Protein AF-A0A453AIG8-F1 (afdb_monomer_lite)

Structure (mmCIF, N/CA/C/O backbone):
data_AF-A0A453AIG8-F1
#
_entry.id   AF-A0A453AIG8-F1
#
loop_
_atom_site.group_PDB
_atom_site.id
_atom_site.type_symbol
_atom_site.label_atom_id
_atom_site.label_alt_id
_atom_site.label_comp_id
_atom_site.label_asym_id
_atom_site.label_entity_id
_atom_site.label_seq_id
_atom_site.pdbx_PDB_ins_code
_atom_site.Cartn_x
_atom_site.Cartn_y
_atom_site.Cartn_z
_atom_site.occupancy
_atom_site.B_iso_or_equiv
_atom_site.auth_seq_id
_atom_site.auth_comp_id
_atom_site.auth_asym_id
_atom_site.auth_atom_id
_atom_site.pdbx_PDB_model_num
ATOM 1 N N . SER A 1 1 ? 8.705 -1.258 -16.716 1.00 69.44 1 SER A N 1
ATOM 2 C CA . SER A 1 1 ? 8.594 -0.719 -15.348 1.00 69.44 1 SER A CA 1
ATOM 3 C C . SER A 1 1 ? 7.526 -1.509 -14.621 1.00 69.44 1 SER A C 1
ATOM 5 O O . SER A 1 1 ? 6.592 -1.964 -15.266 1.00 69.44 1 SER A O 1
ATOM 7 N N . SER A 1 2 ? 7.676 -1.732 -13.316 1.00 77.56 2 SER A N 1
ATOM 8 C CA . SER A 1 2 ? 6.578 -2.217 -12.472 1.00 77.56 2 SER A CA 1
ATOM 9 C C . SER A 1 2 ? 5.832 -1.021 -11.884 1.00 77.56 2 SER A C 1
ATOM 11 O O . SER A 1 2 ? 6.474 -0.068 -11.434 1.00 77.56 2 SER A O 1
ATOM 13 N N . GLU A 1 3 ? 4.507 -1.081 -11.859 1.00 83.50 3 GLU A N 1
ATOM 14 C CA . GLU A 1 3 ? 3.636 0.014 -11.425 1.00 83.50 3 GLU A CA 1
ATOM 15 C C . GLU A 1 3 ? 2.648 -0.507 -10.384 1.00 83.50 3 GLU A C 1
ATOM 17 O O . GLU A 1 3 ? 2.070 -1.581 -10.552 1.00 83.50 3 GLU A O 1
ATOM 22 N N . ILE A 1 4 ? 2.481 0.235 -9.291 1.00 85.31 4 ILE A N 1
ATOM 23 C CA . ILE A 1 4 ? 1.591 -0.128 -8.187 1.00 85.31 4 ILE A CA 1
ATOM 24 C C . ILE A 1 4 ? 0.700 1.067 -7.854 1.00 85.31 4 ILE A C 1
ATOM 26 O O . ILE A 1 4 ? 1.180 2.186 -7.659 1.00 85.31 4 ILE A O 1
ATOM 30 N N . VAL A 1 5 ? -0.596 0.801 -7.719 1.00 87.12 5 VAL A N 1
ATOM 31 C CA . VAL A 1 5 ? -1.555 1.714 -7.095 1.00 87.12 5 VAL A CA 1
ATOM 32 C C . VAL A 1 5 ? -1.872 1.207 -5.696 1.00 87.12 5 VAL A C 1
ATOM 34 O O . VAL A 1 5 ? -2.321 0.078 -5.521 1.00 87.12 5 VAL A O 1
ATOM 37 N N . SER A 1 6 ? -1.608 2.050 -4.704 1.00 88.88 6 SER A N 1
ATOM 38 C CA . SER A 1 6 ? -1.969 1.868 -3.302 1.00 88.88 6 SER A CA 1
ATOM 39 C C . SER A 1 6 ? -3.100 2.829 -2.977 1.00 88.88 6 SER A C 1
ATOM 41 O O . SER A 1 6 ? -2.945 4.039 -3.150 1.00 88.88 6 SER A O 1
ATOM 43 N N . GLN A 1 7 ? -4.243 2.308 -2.541 1.00 90.94 7 GLN A N 1
ATOM 44 C CA . GLN A 1 7 ? -5.372 3.146 -2.169 1.00 90.94 7 GLN A CA 1
ATOM 45 C C . GLN A 1 7 ? -6.047 2.622 -0.905 1.00 90.94 7 GLN A C 1
ATOM 47 O O . GLN A 1 7 ? -6.362 1.435 -0.813 1.00 90.94 7 GLN A O 1
ATOM 52 N N . CYS A 1 8 ? -6.285 3.524 0.048 1.00 93.94 8 CYS A N 1
ATOM 53 C CA . CYS A 1 8 ? -6.961 3.247 1.318 1.00 93.94 8 CYS A CA 1
ATOM 54 C C . CYS A 1 8 ? -6.365 2.086 2.139 1.00 93.94 8 CYS A C 1
ATOM 56 O O . CYS A 1 8 ? -7.065 1.430 2.911 1.00 93.94 8 CYS A O 1
ATOM 58 N N . ASN A 1 9 ? -5.058 1.856 2.024 1.00 93.94 9 ASN A N 1
ATOM 59 C CA . ASN A 1 9 ? -4.332 0.872 2.814 1.00 93.94 9 ASN A CA 1
ATOM 60 C C . ASN A 1 9 ? -4.051 1.373 4.240 1.00 93.94 9 ASN A C 1
ATOM 62 O O . ASN A 1 9 ? -3.966 2.572 4.505 1.00 93.94 9 ASN A O 1
ATOM 66 N N . ILE A 1 10 ? -3.862 0.434 5.174 1.00 93.88 10 ILE A N 1
ATOM 67 C CA . ILE A 1 10 ? -3.505 0.716 6.572 1.00 93.88 10 ILE A CA 1
ATOM 68 C C . ILE A 1 10 ? -2.096 0.190 6.832 1.00 93.88 10 ILE A C 1
ATOM 70 O O . ILE A 1 10 ? -1.862 -1.019 6.841 1.00 93.88 10 ILE A O 1
ATOM 74 N N . TYR A 1 11 ? -1.160 1.100 7.080 1.00 91.62 11 TYR A N 1
ATOM 75 C CA . TYR A 1 11 ? 0.229 0.782 7.372 1.00 91.62 11 TYR A CA 1
ATOM 76 C C . TYR A 1 11 ? 0.528 0.966 8.847 1.00 91.62 11 TYR A C 1
ATOM 78 O O . TYR A 1 11 ? 0.485 2.072 9.381 1.00 91.62 11 TYR A O 1
ATOM 86 N N . GLU A 1 12 ? 0.885 -0.130 9.500 1.00 89.25 12 GLU A N 1
ATOM 87 C CA . GLU A 1 12 ? 1.274 -0.150 10.901 1.00 89.25 12 GLU A CA 1
ATOM 88 C C . GLU A 1 12 ? 2.725 -0.616 11.012 1.00 89.25 12 GLU A C 1
ATOM 90 O O . GLU A 1 12 ? 3.080 -1.723 10.607 1.00 89.25 12 GLU A O 1
ATOM 95 N N . GLY A 1 13 ? 3.586 0.251 11.537 1.00 81.38 13 GLY A N 1
ATOM 96 C CA . GLY A 1 13 ? 5.012 -0.017 11.688 1.00 81.38 13 GLY A CA 1
ATOM 97 C C . GLY A 1 13 ? 5.507 0.343 13.080 1.00 81.38 13 GLY A C 1
ATOM 98 O O . GLY A 1 13 ? 4.831 1.023 13.838 1.00 81.38 13 GLY A O 1
ATOM 99 N N . GLY A 1 14 ? 6.714 -0.116 13.414 1.00 67.81 14 GLY A N 1
ATOM 100 C CA . GLY A 1 14 ? 7.453 0.415 14.560 1.00 67.81 14 GLY A CA 1
ATOM 101 C C . GLY A 1 14 ? 8.090 1.769 14.230 1.00 67.81 14 GLY A C 1
ATOM 102 O O . GLY A 1 14 ? 8.243 2.116 13.057 1.00 67.81 14 GLY A O 1
ATOM 103 N N . HIS A 1 15 ? 8.503 2.503 15.265 1.00 71.31 15 HIS A N 1
ATOM 104 C CA . HIS A 1 15 ? 9.053 3.858 15.165 1.00 71.31 15 HIS A CA 1
ATOM 105 C C . HIS A 1 15 ? 10.029 4.050 13.984 1.00 71.31 15 HIS A C 1
ATOM 107 O O . HIS A 1 15 ? 11.082 3.412 13.932 1.00 71.31 15 HIS A O 1
ATOM 113 N N . LYS A 1 16 ? 9.699 4.996 13.088 1.00 66.06 16 LYS A N 1
ATOM 114 C CA . LYS A 1 16 ? 10.522 5.473 11.955 1.00 66.06 16 LYS A CA 1
ATOM 115 C C . LYS A 1 16 ? 10.758 4.460 10.827 1.00 66.06 16 LYS A C 1
ATOM 117 O O . LYS A 1 16 ? 11.770 4.544 10.132 1.00 66.06 16 LYS A O 1
ATOM 122 N N . LYS A 1 17 ? 9.836 3.522 10.601 1.00 79.50 17 LYS A N 1
ATOM 123 C CA . LYS A 1 17 ? 9.872 2.678 9.398 1.00 79.50 17 LYS A CA 1
ATOM 124 C C . LYS A 1 17 ? 9.150 3.361 8.239 1.00 79.50 17 LYS A C 1
ATOM 126 O O . LYS A 1 17 ? 7.966 3.678 8.342 1.00 79.50 17 LYS A O 1
ATOM 131 N N . THR A 1 18 ? 9.863 3.573 7.137 1.00 82.69 18 THR A N 1
ATOM 132 C CA . THR A 1 18 ? 9.247 3.966 5.867 1.00 82.69 18 THR A CA 1
ATOM 133 C C . THR A 1 18 ? 8.466 2.792 5.296 1.00 82.69 18 THR A C 1
ATOM 135 O O . THR A 1 18 ? 8.944 1.657 5.313 1.00 82.69 18 THR A O 1
ATOM 138 N N . VAL A 1 19 ? 7.263 3.068 4.803 1.00 82.50 19 VAL A N 1
ATOM 139 C CA . VAL A 1 19 ? 6.346 2.031 4.309 1.00 82.50 19 VAL A CA 1
ATOM 140 C C . VAL A 1 19 ? 6.787 1.450 2.968 1.00 82.50 19 VAL A C 1
ATOM 142 O O . VAL A 1 19 ? 6.624 0.257 2.724 1.00 82.50 19 VAL A O 1
ATOM 145 N N . PHE A 1 20 ? 7.423 2.269 2.134 1.00 81.31 20 PHE A N 1
ATOM 146 C CA . PHE A 1 20 ? 7.979 1.847 0.855 1.00 81.31 20 PHE A CA 1
ATOM 147 C C . PHE A 1 20 ? 9.438 2.270 0.753 1.00 81.31 20 PHE A C 1
ATOM 149 O O . PHE A 1 20 ? 9.865 3.252 1.364 1.00 81.31 20 PHE A O 1
ATOM 156 N N . LYS A 1 21 ? 10.210 1.510 -0.021 1.00 81.38 21 LYS A N 1
ATOM 157 C CA . LYS A 1 21 ? 11.575 1.862 -0.396 1.00 81.38 21 LYS A CA 1
ATOM 158 C C . LYS A 1 21 ? 11.773 1.516 -1.863 1.00 81.38 21 LYS A C 1
ATOM 160 O O . LYS A 1 21 ? 11.686 0.350 -2.238 1.00 81.38 21 LYS A O 1
ATOM 165 N N . TYR A 1 22 ? 12.053 2.530 -2.668 1.00 80.56 22 TYR A N 1
ATOM 166 C CA . TYR A 1 22 ? 12.370 2.357 -4.079 1.00 80.56 22 TYR A CA 1
ATOM 167 C C . TYR A 1 22 ? 13.771 1.755 -4.207 1.00 80.56 22 TYR A C 1
ATOM 169 O O . TYR A 1 22 ? 14.737 2.299 -3.666 1.00 80.56 22 TYR A O 1
ATOM 177 N N . MET A 1 23 ? 13.866 0.613 -4.889 1.00 83.19 23 MET A N 1
ATOM 178 C CA . MET A 1 23 ? 15.128 -0.069 -5.168 1.00 83.19 23 MET A CA 1
ATOM 179 C C . MET A 1 23 ? 15.472 0.138 -6.645 1.00 83.19 23 MET A C 1
ATOM 181 O O . MET A 1 23 ? 14.865 -0.509 -7.496 1.00 83.19 23 MET A O 1
ATOM 185 N N . PRO A 1 24 ? 16.383 1.068 -6.967 1.00 83.31 24 PRO A N 1
ATOM 186 C CA . PRO A 1 24 ? 16.829 1.262 -8.337 1.00 83.31 24 PRO A CA 1
ATOM 187 C C . PRO A 1 24 ? 17.658 0.060 -8.806 1.00 83.31 24 PRO A C 1
ATOM 189 O O . PRO A 1 24 ? 18.594 -0.359 -8.125 1.00 83.31 24 PRO A O 1
ATOM 192 N N . GLU A 1 25 ? 17.330 -0.468 -9.979 1.00 84.12 25 GLU A N 1
ATOM 193 C CA . GLU A 1 25 ? 18.022 -1.576 -10.632 1.00 84.12 25 GLU A CA 1
ATOM 194 C C . GLU A 1 25 ? 18.657 -1.100 -11.944 1.00 84.12 25 GLU A C 1
ATOM 196 O O . GLU A 1 25 ? 18.054 -0.347 -12.712 1.00 84.12 25 GLU A O 1
ATOM 201 N N . LYS A 1 26 ? 19.891 -1.542 -12.206 1.00 87.88 26 LYS A N 1
ATOM 202 C CA . LYS A 1 26 ? 20.599 -1.296 -13.465 1.00 87.88 26 LYS A CA 1
ATOM 203 C C . LYS A 1 26 ? 20.920 -2.632 -14.121 1.00 87.88 26 LYS A C 1
ATOM 205 O O . LYS A 1 26 ? 21.707 -3.411 -13.583 1.00 87.88 26 LYS A O 1
ATOM 210 N N . ALA A 1 27 ? 20.313 -2.886 -15.276 1.00 84.38 27 ALA A N 1
ATOM 211 C CA . ALA A 1 27 ? 20.611 -4.074 -16.065 1.00 84.38 27 ALA A CA 1
ATOM 212 C C . ALA A 1 27 ? 22.017 -3.967 -16.682 1.00 84.38 27 ALA A C 1
ATOM 214 O O . ALA A 1 27 ? 22.469 -2.876 -17.024 1.00 84.38 27 ALA A O 1
ATOM 215 N N . ALA A 1 28 ? 22.723 -5.090 -16.825 1.00 87.50 28 ALA A N 1
ATOM 216 C CA . ALA A 1 28 ? 24.113 -5.098 -17.301 1.00 87.50 28 ALA A CA 1
ATOM 217 C C . ALA A 1 28 ? 24.269 -4.633 -18.763 1.00 87.50 28 ALA A C 1
ATOM 219 O O . ALA A 1 28 ? 25.339 -4.178 -19.158 1.00 87.50 28 ALA A O 1
ATOM 220 N N . ASP A 1 29 ? 23.205 -4.746 -19.554 1.00 91.31 29 ASP A N 1
ATOM 221 C CA . ASP A 1 29 ? 23.113 -4.359 -20.961 1.00 91.31 29 ASP A CA 1
ATOM 222 C C . ASP A 1 29 ? 22.510 -2.959 -21.168 1.00 91.31 29 ASP A C 1
ATOM 224 O O . ASP A 1 29 ? 22.373 -2.514 -22.308 1.00 91.31 29 ASP A O 1
ATOM 228 N N . ARG A 1 30 ? 22.148 -2.249 -20.089 1.00 85.62 30 ARG A N 1
ATOM 229 C CA . ARG A 1 30 ? 21.549 -0.912 -20.154 1.00 85.62 30 ARG A CA 1
ATOM 230 C C . ARG A 1 30 ? 22.339 0.103 -19.347 1.00 85.62 30 ARG A C 1
ATOM 232 O O . ARG A 1 30 ? 22.791 -0.145 -18.233 1.00 85.62 30 ARG A O 1
ATOM 239 N N . GLU A 1 31 ? 22.480 1.295 -19.909 1.00 85.31 31 GLU A N 1
ATOM 240 C CA . GLU A 1 31 ? 23.169 2.394 -19.233 1.00 85.31 31 GLU A CA 1
ATOM 241 C C . GLU A 1 31 ? 22.288 3.056 -18.161 1.00 85.31 31 GLU A C 1
ATOM 243 O O . GLU A 1 31 ? 22.798 3.543 -17.146 1.00 85.31 31 GLU A O 1
ATOM 248 N N . GLU A 1 32 ? 20.971 2.986 -18.353 1.00 84.88 32 GLU A N 1
ATOM 249 C CA . GLU A 1 32 ? 19.953 3.560 -17.481 1.00 84.88 32 GLU A CA 1
ATOM 250 C C . GLU A 1 32 ? 19.669 2.691 -16.253 1.00 84.88 32 GLU A C 1
ATOM 252 O O . GLU A 1 32 ? 19.513 1.470 -16.332 1.00 84.88 32 GLU A O 1
ATOM 257 N N . THR A 1 33 ? 19.540 3.361 -15.112 1.00 83.00 33 THR A N 1
ATOM 258 C CA . THR A 1 33 ? 19.032 2.779 -13.873 1.00 83.00 33 THR A CA 1
ATOM 259 C C . THR A 1 33 ? 17.541 3.076 -13.774 1.00 83.00 33 THR A C 1
ATOM 261 O O . THR A 1 33 ? 17.134 4.231 -13.895 1.00 83.00 33 THR A O 1
ATOM 264 N N . VAL A 1 34 ? 16.728 2.058 -13.511 1.00 81.38 34 VAL A N 1
ATOM 265 C CA . VAL A 1 34 ? 15.266 2.163 -13.446 1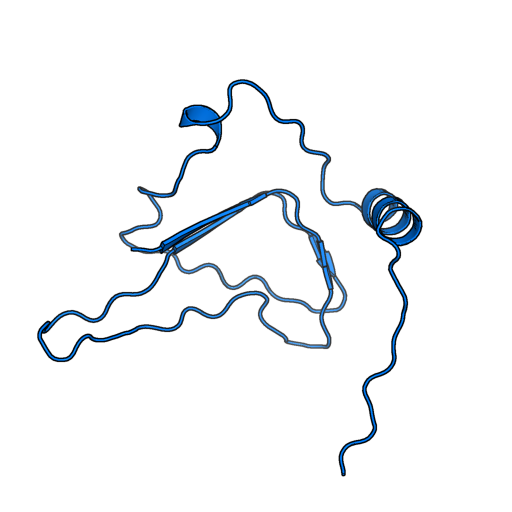.00 81.38 34 VAL A CA 1
ATOM 266 C C . VAL A 1 34 ? 14.744 1.651 -12.110 1.00 81.38 34 VAL A C 1
ATOM 268 O O . VAL A 1 34 ? 15.295 0.729 -11.520 1.00 81.38 34 VAL A O 1
ATOM 271 N N . ALA A 1 35 ? 13.657 2.246 -11.630 1.00 81.81 35 ALA A N 1
ATOM 272 C CA . ALA A 1 35 ? 12.896 1.763 -10.484 1.00 81.81 35 ALA A CA 1
ATOM 273 C C . ALA A 1 35 ? 11.418 1.622 -10.872 1.00 81.81 35 ALA A C 1
ATOM 275 O O . ALA A 1 35 ? 10.953 2.241 -11.833 1.00 81.81 35 ALA A O 1
ATOM 276 N N . GLY A 1 36 ? 10.683 0.793 -10.132 1.00 81.81 36 GLY A N 1
ATOM 277 C CA . GLY A 1 36 ? 9.222 0.785 -10.192 1.00 81.81 36 GLY A CA 1
ATOM 278 C C . GLY A 1 36 ? 8.614 2.018 -9.523 1.00 81.81 36 GLY A C 1
ATOM 279 O O . GLY A 1 36 ? 9.274 2.675 -8.720 1.00 81.81 36 GLY A O 1
ATOM 280 N N . TRP A 1 37 ? 7.346 2.296 -9.819 1.00 82.31 37 TRP A N 1
ATOM 281 C CA . TRP A 1 37 ? 6.617 3.444 -9.273 1.00 82.31 37 TRP A CA 1
ATOM 282 C C . TRP A 1 37 ? 5.415 3.006 -8.442 1.00 82.31 37 TRP A C 1
ATOM 284 O O . TRP A 1 37 ? 4.750 2.020 -8.758 1.00 82.31 37 TRP A O 1
ATOM 294 N N . ILE A 1 38 ? 5.146 3.757 -7.372 1.00 83.31 38 ILE A N 1
ATOM 295 C CA . ILE A 1 38 ? 3.988 3.558 -6.497 1.00 83.31 38 ILE A CA 1
ATOM 296 C C . ILE A 1 38 ? 3.255 4.889 -6.381 1.00 83.31 38 ILE A C 1
ATOM 298 O O . ILE A 1 38 ? 3.856 5.870 -5.942 1.00 83.31 38 ILE A O 1
ATOM 302 N N . ARG A 1 39 ? 1.967 4.904 -6.730 1.00 83.56 39 ARG A N 1
ATOM 303 C CA . ARG A 1 39 ? 1.045 5.992 -6.386 1.00 83.56 39 ARG A CA 1
ATOM 304 C C . ARG A 1 39 ? 0.232 5.565 -5.172 1.00 83.56 39 ARG A C 1
ATOM 306 O O . ARG A 1 39 ? -0.365 4.495 -5.191 1.00 83.56 39 ARG A O 1
ATOM 313 N N . SER A 1 40 ? 0.220 6.391 -4.133 1.00 85.31 40 SER A N 1
ATOM 314 C CA . SER A 1 40 ? -0.454 6.126 -2.857 1.00 85.31 40 SER A CA 1
ATOM 315 C C . SER A 1 40 ? -1.467 7.228 -2.573 1.00 85.31 40 SER A C 1
ATOM 317 O O . SER A 1 40 ? -1.131 8.408 -2.675 1.00 85.31 40 SER A O 1
ATOM 319 N N . GLU A 1 41 ? -2.705 6.854 -2.254 1.00 87.94 41 GLU A N 1
ATOM 320 C CA . GLU A 1 41 ? -3.807 7.790 -2.024 1.00 87.94 41 GLU A CA 1
ATOM 321 C C . GLU A 1 41 ? -4.752 7.285 -0.924 1.00 87.94 41 GLU A C 1
ATOM 323 O O . GLU A 1 41 ? -5.152 6.126 -0.908 1.00 87.94 41 GLU A O 1
ATOM 328 N N . GLY A 1 42 ? -5.138 8.154 0.014 1.00 89.75 42 GLY A N 1
ATOM 329 C CA . GLY A 1 42 ? -6.102 7.798 1.067 1.00 89.75 42 GLY A CA 1
ATOM 330 C C . GLY A 1 42 ? -5.595 6.788 2.108 1.00 89.75 42 GLY A C 1
ATOM 331 O O . GLY A 1 42 ? -6.402 6.265 2.874 1.00 89.75 42 GLY A O 1
ATOM 332 N N . ASP A 1 43 ? -4.288 6.510 2.138 1.00 92.25 43 ASP A N 1
ATOM 333 C CA . ASP A 1 43 ? -3.663 5.550 3.053 1.00 92.25 43 ASP A CA 1
ATOM 334 C C . ASP A 1 43 ? -3.560 6.095 4.493 1.00 92.25 43 ASP A C 1
ATOM 336 O O . ASP A 1 43 ? -3.299 7.281 4.717 1.00 92.25 43 ASP A O 1
ATOM 340 N N . ALA A 1 44 ? -3.709 5.214 5.487 1.00 92.44 44 ALA A N 1
ATOM 341 C CA . ALA A 1 44 ? -3.516 5.525 6.902 1.00 92.44 44 ALA A CA 1
ATOM 342 C C . ALA A 1 44 ? -2.163 5.007 7.409 1.00 92.44 44 ALA A C 1
ATOM 344 O O . ALA A 1 44 ? -1.851 3.823 7.284 1.00 92.44 44 ALA A O 1
ATOM 345 N N . PHE A 1 45 ? -1.387 5.878 8.056 1.00 90.06 45 PHE A N 1
ATOM 346 C CA . PHE A 1 45 ? -0.086 5.548 8.643 1.00 90.06 45 PHE A CA 1
ATOM 347 C C . PHE A 1 45 ? -0.173 5.587 10.172 1.00 90.06 45 PHE A C 1
ATOM 349 O O . PHE A 1 45 ? -0.370 6.644 10.770 1.00 90.06 45 PHE A O 1
ATOM 356 N N . LEU A 1 46 ? -0.037 4.428 10.812 1.00 90.38 46 LEU A N 1
ATOM 357 C CA . LEU A 1 46 ? -0.197 4.241 12.254 1.00 90.38 46 LEU A CA 1
ATOM 358 C C . LEU A 1 46 ? 1.139 3.894 12.928 1.00 90.38 46 LEU A C 1
ATOM 360 O O . LEU A 1 46 ? 2.065 3.371 12.306 1.00 90.38 46 LEU A O 1
ATOM 364 N N . HIS A 1 47 ? 1.232 4.187 14.228 1.00 88.31 47 HIS A N 1
ATOM 365 C CA . HIS A 1 47 ? 2.360 3.812 15.100 1.00 88.31 47 HIS A CA 1
ATOM 366 C C . HIS A 1 47 ? 3.756 4.272 14.622 1.00 88.31 47 HIS A C 1
ATOM 368 O O . HIS A 1 47 ? 4.784 3.680 14.945 1.00 88.31 47 HIS A O 1
ATOM 374 N N . GLY A 1 48 ? 3.814 5.401 13.909 1.00 84.12 48 GLY A N 1
ATOM 375 C CA . GLY A 1 48 ? 5.073 5.998 13.453 1.00 84.12 48 GLY A CA 1
ATOM 376 C C . GLY A 1 48 ? 5.599 5.429 12.135 1.00 84.12 48 GLY A C 1
ATOM 377 O O . GLY A 1 48 ? 6.773 5.647 11.816 1.00 84.12 48 GLY A O 1
ATOM 378 N N . ALA A 1 49 ? 4.748 4.725 11.381 1.00 89.12 49 ALA A N 1
ATOM 379 C CA . ALA A 1 49 ? 4.948 4.493 9.957 1.00 89.12 49 ALA A CA 1
ATOM 380 C C . ALA A 1 49 ? 5.014 5.834 9.208 1.00 89.12 49 ALA A C 1
ATOM 382 O O . ALA A 1 49 ? 4.253 6.754 9.508 1.00 89.12 49 ALA A O 1
ATOM 383 N N . LEU A 1 50 ? 5.933 5.950 8.249 1.00 86.25 50 LEU A N 1
ATOM 384 C CA . LEU A 1 50 ? 6.111 7.166 7.454 1.00 86.25 50 LEU A CA 1
ATOM 385 C C . LEU A 1 50 ? 5.840 6.888 5.969 1.00 86.25 50 LEU A C 1
ATOM 387 O O . LEU A 1 50 ? 6.381 5.904 5.442 1.00 86.25 50 LEU A O 1
ATOM 391 N N . PRO A 1 51 ? 5.066 7.749 5.278 1.00 82.12 51 PRO A N 1
ATOM 392 C CA . PRO A 1 51 ? 4.972 7.688 3.828 1.00 82.12 51 PRO A CA 1
ATOM 393 C C . PRO A 1 51 ? 6.355 7.936 3.220 1.00 82.12 51 PRO A C 1
ATOM 395 O O . PRO A 1 51 ? 7.156 8.716 3.735 1.00 82.12 51 PRO A O 1
ATOM 398 N N . CYS A 1 52 ? 6.645 7.261 2.115 1.00 74.56 52 CYS A N 1
ATOM 399 C CA . CYS A 1 52 ? 7.850 7.488 1.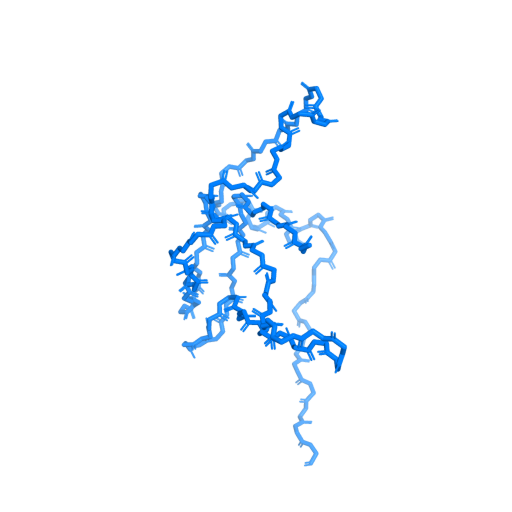327 1.00 74.56 52 CYS A CA 1
ATOM 400 C C . CYS A 1 52 ? 7.420 7.505 -0.132 1.00 74.56 52 CYS A C 1
ATOM 402 O O . CYS A 1 52 ? 7.502 6.490 -0.815 1.00 74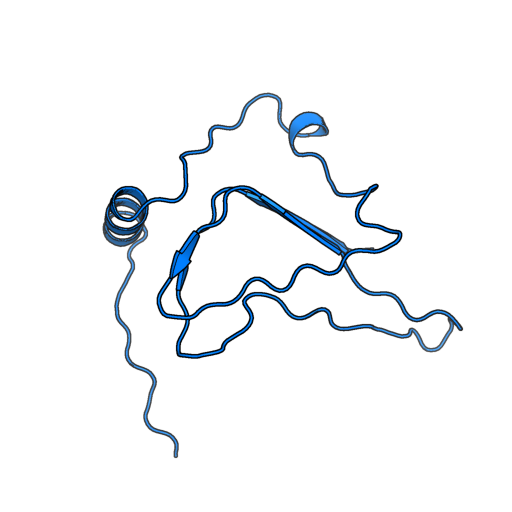.56 52 CYS A O 1
ATOM 404 N N . LEU A 1 53 ? 6.855 8.635 -0.552 1.00 72.69 53 LEU A N 1
ATOM 405 C CA . LEU A 1 53 ? 6.477 8.883 -1.937 1.00 72.69 53 LEU A CA 1
ATOM 406 C C . LEU A 1 53 ? 7.571 9.729 -2.571 1.00 72.69 53 LEU A C 1
ATOM 408 O O . LEU A 1 53 ? 8.070 10.669 -1.951 1.00 72.69 53 LEU A O 1
ATOM 412 N N . VAL A 1 54 ? 7.989 9.335 -3.768 1.00 68.12 54 VAL A N 1
ATOM 413 C CA . VAL A 1 54 ? 8.983 10.065 -4.551 1.00 68.12 54 VAL A CA 1
ATOM 414 C C . VAL A 1 54 ? 8.248 10.767 -5.681 1.00 68.12 54 VAL A C 1
ATOM 416 O O . VAL A 1 54 ? 7.643 10.106 -6.524 1.00 68.12 54 VAL A O 1
ATOM 419 N N . ASP A 1 55 ? 8.328 12.094 -5.704 1.00 64.44 55 ASP A N 1
ATOM 420 C CA . ASP A 1 55 ? 7.885 12.892 -6.843 1.00 64.44 55 ASP A CA 1
ATOM 421 C C . ASP A 1 55 ? 8.907 12.745 -7.981 1.00 64.44 55 ASP A C 1
ATOM 423 O O . ASP A 1 55 ? 10.115 12.892 -7.768 1.00 64.44 55 ASP A O 1
ATOM 427 N N . GLY A 1 56 ? 8.455 12.436 -9.198 1.00 61.34 56 GLY A N 1
ATOM 428 C CA . GLY A 1 56 ? 9.363 12.269 -10.330 1.00 61.34 56 GLY A CA 1
ATOM 429 C C . GLY A 1 56 ? 8.689 11.920 -11.661 1.00 61.34 56 GLY A C 1
ATOM 430 O O . GLY A 1 56 ? 7.510 11.554 -11.690 1.00 61.34 56 GLY A O 1
ATOM 431 N N . PRO A 1 57 ? 9.435 12.025 -12.779 1.00 53.16 57 PRO A N 1
ATOM 432 C CA . PRO A 1 57 ? 8.959 11.641 -14.105 1.00 53.16 57 PRO A CA 1
ATOM 433 C C . PRO A 1 57 ? 8.676 10.130 -14.134 1.00 53.16 57 PRO A C 1
ATOM 435 O O . PRO A 1 57 ? 9.591 9.312 -14.126 1.00 53.16 57 PRO A O 1
ATOM 438 N N . GLY A 1 58 ? 7.389 9.777 -14.104 1.00 57.59 58 GLY A N 1
ATOM 439 C CA . GLY A 1 58 ? 6.890 8.408 -13.910 1.00 57.59 58 GLY A CA 1
ATOM 440 C C . GLY A 1 58 ? 5.656 8.342 -13.005 1.00 57.59 58 GLY A C 1
ATOM 441 O O . GLY A 1 58 ? 4.831 7.451 -13.171 1.00 57.59 58 GLY A O 1
ATOM 442 N N . ALA A 1 59 ? 5.463 9.336 -12.129 1.00 59.19 59 ALA A N 1
ATOM 443 C CA . ALA A 1 59 ? 4.259 9.463 -11.299 1.00 59.19 59 ALA A CA 1
ATOM 444 C C . ALA A 1 59 ? 2.971 9.724 -12.112 1.00 59.19 59 ALA A C 1
ATOM 446 O O . ALA A 1 59 ? 1.872 9.429 -11.648 1.00 59.19 59 ALA A O 1
ATOM 447 N N . GLU A 1 60 ? 3.112 10.251 -13.332 1.00 60.28 60 GLU A N 1
ATOM 448 C CA . GLU A 1 60 ? 2.017 10.553 -14.267 1.00 60.28 60 GLU A CA 1
ATOM 449 C C . GLU A 1 60 ? 1.508 9.296 -15.012 1.00 60.28 60 GLU A C 1
ATOM 451 O O . GLU A 1 60 ? 0.330 9.214 -15.353 1.00 60.28 60 GLU A O 1
ATOM 456 N N . CYS A 1 61 ? 2.376 8.297 -15.237 1.00 62.28 61 CYS A N 1
ATOM 457 C CA . CYS A 1 61 ? 2.067 7.042 -15.941 1.00 62.28 61 CYS A CA 1
ATOM 458 C C . CYS A 1 61 ? 1.967 5.883 -14.946 1.00 62.28 61 CYS A C 1
ATOM 460 O O . CYS A 1 61 ? 2.761 4.950 -14.986 1.00 62.28 61 CYS A O 1
ATOM 462 N N . VAL A 1 62 ? 1.027 5.960 -14.009 1.00 70.12 62 VAL A N 1
ATOM 463 C CA . VAL A 1 62 ? 0.763 4.852 -13.086 1.00 70.12 62 VAL A CA 1
ATOM 464 C C . VAL A 1 62 ? -0.505 4.138 -13.534 1.00 70.12 62 VAL A C 1
ATOM 466 O O . VAL A 1 62 ? -1.482 4.801 -13.882 1.00 70.12 62 VAL A O 1
ATOM 469 N N . PHE A 1 63 ? -0.469 2.800 -13.515 1.00 82.38 63 PHE A N 1
ATOM 470 C CA . PHE A 1 63 ? -1.620 1.902 -13.656 1.00 82.38 63 PHE A CA 1
ATOM 471 C C . PHE A 1 63 ? -2.921 2.529 -13.132 1.00 82.38 63 PHE A C 1
ATOM 473 O O . PHE A 1 63 ? -2.939 3.089 -12.039 1.00 82.38 63 PHE A O 1
ATOM 480 N N . ARG A 1 64 ? -4.017 2.430 -13.887 1.00 85.38 64 ARG A N 1
ATOM 481 C CA . ARG A 1 64 ? -5.324 2.974 -13.494 1.00 85.38 64 ARG A CA 1
ATOM 482 C C . ARG A 1 64 ? -6.321 1.829 -13.365 1.00 85.38 64 ARG A C 1
ATOM 484 O O . ARG A 1 64 ? -6.692 1.262 -14.392 1.00 85.38 64 ARG A O 1
ATOM 491 N N . PRO A 1 65 ? -6.756 1.455 -12.149 1.00 85.81 65 PRO A N 1
ATOM 492 C CA . PRO A 1 65 ? -7.750 0.399 -11.964 1.00 85.81 65 PRO A CA 1
ATOM 493 C C . PRO A 1 65 ? -9.009 0.602 -12.821 1.00 85.81 65 PRO A C 1
ATOM 495 O O . PRO A 1 65 ? -9.561 -0.376 -13.321 1.00 85.81 65 PRO A O 1
ATOM 498 N N . GLU A 1 66 ? -9.389 1.863 -13.060 1.00 87.62 66 GLU A N 1
ATOM 499 C CA . GLU A 1 66 ? -10.498 2.298 -13.920 1.00 87.62 66 GLU A CA 1
ATOM 500 C C . GLU A 1 66 ? -10.452 1.705 -15.335 1.00 87.62 66 GLU A C 1
ATOM 502 O O . GLU A 1 66 ? -11.492 1.537 -15.963 1.00 87.62 66 GLU A O 1
ATOM 507 N N . GLU A 1 67 ? -9.257 1.430 -15.860 1.00 90.81 67 GLU A N 1
ATOM 508 C CA . GLU A 1 67 ? -9.067 0.944 -17.230 1.00 90.81 67 GLU A CA 1
ATOM 509 C C . GLU A 1 67 ? -9.252 -0.575 -17.352 1.00 90.81 67 GLU A C 1
ATOM 511 O O . GLU A 1 67 ? -9.454 -1.081 -18.455 1.00 90.81 67 GLU A O 1
ATOM 516 N N . TYR A 1 68 ? -9.179 -1.307 -16.235 1.00 90.38 68 TYR A N 1
ATOM 517 C CA . TYR A 1 68 ? -9.134 -2.775 -16.221 1.00 90.38 68 TYR A CA 1
ATOM 518 C C . TYR A 1 68 ? -10.277 -3.414 -15.434 1.00 90.38 68 TYR A C 1
ATOM 520 O O . TYR A 1 68 ? -10.584 -4.588 -15.642 1.00 90.38 68 TYR A O 1
ATOM 528 N N . TYR A 1 69 ? -10.899 -2.665 -14.527 1.00 89.31 69 TYR A N 1
ATOM 529 C CA . TYR A 1 69 ? -11.974 -3.153 -13.680 1.00 89.31 69 TYR A CA 1
ATOM 530 C C . TYR A 1 69 ? -13.204 -2.269 -13.850 1.00 89.31 69 TYR A C 1
ATOM 532 O O . TYR A 1 69 ? -13.191 -1.105 -13.476 1.00 89.31 69 TYR A O 1
ATOM 540 N N . ASP A 1 70 ? -1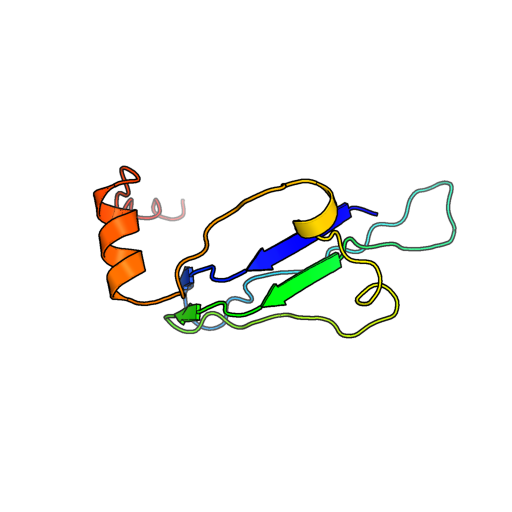4.307 -2.838 -14.338 1.00 89.81 70 ASP A N 1
ATOM 541 C CA . ASP A 1 70 ? -15.554 -2.079 -14.523 1.00 89.81 70 ASP A CA 1
ATOM 542 C C . ASP A 1 70 ? -16.136 -1.567 -13.196 1.00 89.81 70 ASP A C 1
ATOM 544 O O . ASP A 1 70 ? -16.816 -0.540 -13.148 1.00 89.81 70 ASP A O 1
ATOM 548 N N . ARG A 1 71 ? -15.930 -2.318 -12.104 1.00 87.44 71 ARG A N 1
ATOM 549 C CA . ARG A 1 71 ? -16.415 -1.985 -10.758 1.00 87.44 71 ARG A CA 1
ATOM 550 C C . ARG A 1 71 ? -15.445 -2.501 -9.702 1.00 87.44 71 ARG A C 1
ATOM 552 O O . ARG A 1 71 ? -15.146 -3.691 -9.668 1.00 87.44 71 ARG A O 1
ATOM 559 N N . TRP A 1 72 ? -15.055 -1.629 -8.780 1.00 87.19 72 TRP A N 1
ATOM 560 C CA . TRP A 1 72 ? -14.432 -2.001 -7.513 1.00 87.19 72 TRP A CA 1
ATOM 561 C C . TRP A 1 72 ? -14.960 -1.091 -6.408 1.00 87.19 72 TRP A C 1
ATOM 563 O O . TRP A 1 72 ? -15.363 0.048 -6.646 1.00 87.19 72 TRP A O 1
ATOM 573 N N . THR A 1 73 ? -15.010 -1.621 -5.194 1.00 90.06 73 THR A N 1
ATOM 574 C CA . THR A 1 73 ? -15.405 -0.868 -4.006 1.00 90.06 73 THR A CA 1
ATOM 575 C C . THR A 1 73 ? -14.199 -0.677 -3.119 1.00 90.06 73 THR A C 1
ATOM 577 O O . THR A 1 73 ? -13.381 -1.585 -2.978 1.00 90.06 73 THR A O 1
ATOM 580 N N . MET A 1 74 ? -14.125 0.487 -2.492 1.00 90.56 74 MET A N 1
ATOM 581 C CA . MET A 1 74 ? -13.053 0.834 -1.580 1.00 90.56 74 MET A CA 1
ATOM 582 C C . MET A 1 74 ? -13.654 1.476 -0.340 1.00 90.56 74 MET A C 1
ATOM 584 O O . MET A 1 74 ? -14.512 2.352 -0.451 1.00 90.56 74 MET A O 1
ATOM 588 N N . GLU A 1 75 ? -13.229 1.014 0.829 1.00 94.25 75 GLU A N 1
ATOM 589 C CA . GLU A 1 75 ? -13.589 1.619 2.106 1.00 94.25 75 GLU A CA 1
ATOM 590 C C . GLU A 1 75 ? -12.421 2.472 2.596 1.00 94.25 75 GLU A C 1
ATOM 592 O O . GLU A 1 75 ? -11.261 2.095 2.434 1.00 94.25 75 GLU A O 1
ATOM 597 N N . ALA A 1 76 ? -12.722 3.636 3.172 1.00 95.62 76 ALA A N 1
ATOM 598 C CA . ALA A 1 76 ? -11.694 4.534 3.674 1.00 95.62 76 ALA A CA 1
ATOM 599 C C . ALA A 1 76 ? -10.887 3.877 4.804 1.00 95.62 76 ALA A C 1
ATOM 601 O O . ALA A 1 76 ? -11.447 3.266 5.720 1.00 95.62 76 ALA A O 1
ATOM 602 N N . ALA A 1 77 ? -9.568 4.074 4.770 1.00 95.62 77 ALA A N 1
ATOM 603 C CA . ALA A 1 77 ? -8.666 3.591 5.801 1.00 95.62 77 ALA A CA 1
ATOM 604 C C . ALA A 1 77 ? -9.073 4.155 7.174 1.00 95.62 77 ALA A C 1
ATOM 606 O O . ALA A 1 77 ? -9.041 5.365 7.406 1.00 95.62 77 ALA A O 1
ATOM 607 N N . SER A 1 78 ? -9.471 3.277 8.096 1.00 94.00 78 SER A N 1
ATOM 608 C CA . SER A 1 78 ? -9.947 3.673 9.421 1.00 94.00 78 SER A CA 1
ATOM 609 C C . SER A 1 78 ? -9.591 2.638 10.493 1.00 94.00 78 SER A C 1
ATOM 611 O O . SER A 1 78 ? -9.382 1.463 10.175 1.00 94.00 78 SER A O 1
ATOM 613 N N . PRO A 1 79 ? -9.545 3.032 11.781 1.00 92.06 79 PRO A N 1
ATOM 614 C CA . PRO A 1 79 ? -9.361 2.079 12.875 1.00 92.06 79 PRO A CA 1
ATOM 615 C C . PRO A 1 79 ? -10.445 0.993 12.910 1.00 92.06 79 PRO A C 1
ATOM 617 O O . PRO A 1 79 ? -10.126 -0.172 13.119 1.00 92.06 79 PRO A O 1
ATOM 620 N N . ALA A 1 80 ? -11.703 1.349 12.630 1.00 94.44 80 ALA A N 1
ATOM 621 C CA . ALA A 1 80 ? -12.806 0.389 12.582 1.00 94.44 80 ALA A CA 1
ATOM 622 C C . ALA A 1 80 ? -12.613 -0.640 11.455 1.00 94.44 80 ALA A C 1
ATOM 624 O O . ALA A 1 80 ? -12.746 -1.841 11.680 1.00 94.44 80 ALA A O 1
ATOM 625 N N . LEU A 1 81 ? -12.213 -0.186 10.261 1.00 94.69 81 LEU A N 1
ATOM 626 C CA . LEU A 1 81 ? -11.898 -1.077 9.145 1.00 94.69 81 LEU A CA 1
ATOM 627 C C . LEU A 1 81 ? -10.736 -2.020 9.492 1.00 94.69 81 LEU A C 1
ATOM 629 O O . LEU A 1 81 ? -10.797 -3.206 9.176 1.00 94.69 81 LEU A O 1
ATOM 633 N N . LYS A 1 82 ? -9.702 -1.534 10.194 1.00 94.00 82 LYS A N 1
ATOM 634 C CA . LYS A 1 82 ? -8.605 -2.383 10.689 1.00 94.00 82 LYS A CA 1
ATOM 635 C C . LYS A 1 82 ? -9.126 -3.512 11.578 1.00 94.00 82 LYS A C 1
ATOM 637 O O . LYS A 1 82 ? -8.738 -4.658 11.370 1.00 94.00 82 LYS A O 1
ATOM 642 N N . GLU A 1 83 ? -9.983 -3.202 12.549 1.00 93.69 83 GLU A N 1
ATOM 643 C CA . GLU A 1 83 ? -10.559 -4.199 13.462 1.00 93.69 83 GLU A CA 1
ATOM 644 C C . GLU A 1 83 ? -11.362 -5.260 12.699 1.00 93.69 83 GLU A C 1
ATOM 646 O O . GLU A 1 83 ? -11.186 -6.458 12.930 1.00 93.69 83 GLU A O 1
ATOM 651 N N . VAL A 1 84 ? -12.178 -4.835 11.729 1.00 95.50 84 VAL A N 1
ATOM 652 C CA . VAL A 1 84 ? -12.942 -5.744 10.862 1.00 95.50 84 VAL A CA 1
ATOM 653 C C . VAL A 1 84 ? -12.011 -6.626 10.027 1.00 95.50 84 VAL A C 1
ATOM 655 O O . VAL A 1 84 ? -12.207 -7.840 9.970 1.00 95.50 84 VAL A O 1
ATOM 658 N N . ILE A 1 85 ? -10.971 -6.057 9.410 1.00 93.88 85 ILE A N 1
ATOM 659 C CA . ILE A 1 85 ? -9.987 -6.822 8.632 1.00 93.88 85 ILE A CA 1
ATOM 660 C C . ILE A 1 85 ? -9.279 -7.841 9.528 1.00 93.88 85 ILE A C 1
ATOM 662 O O . ILE A 1 85 ? -9.140 -8.994 9.133 1.00 93.88 85 ILE A O 1
ATOM 666 N N . GLN A 1 86 ? -8.862 -7.462 10.737 1.00 93.81 86 GLN A N 1
ATOM 667 C CA . GLN A 1 86 ? -8.197 -8.383 11.662 1.00 93.81 86 GLN A CA 1
ATOM 668 C C . GLN A 1 86 ? -9.105 -9.548 12.073 1.00 93.81 86 GLN A C 1
ATOM 670 O O . GLN A 1 86 ? -8.643 -10.689 12.125 1.00 93.81 86 GLN A O 1
ATOM 675 N N . LEU A 1 87 ? -10.394 -9.281 12.301 1.00 94.06 87 LEU A N 1
ATOM 676 C CA . LEU A 1 87 ? -11.390 -10.307 12.609 1.00 94.06 87 LEU A CA 1
ATOM 677 C C . LEU A 1 87 ? -11.595 -11.279 11.434 1.00 94.06 87 LEU A C 1
ATOM 679 O O . LEU A 1 87 ? -11.689 -12.489 11.635 1.00 94.06 87 LEU A O 1
ATOM 683 N N . CYS A 1 88 ? -11.665 -10.753 10.210 1.00 95.25 88 CYS A N 1
ATOM 684 C CA . CYS A 1 88 ? -12.082 -11.512 9.030 1.00 95.25 88 CYS A CA 1
ATOM 685 C C . CYS A 1 88 ? -10.923 -12.165 8.259 1.00 95.25 88 CYS A C 1
ATOM 687 O O . CYS A 1 88 ? -11.133 -13.170 7.585 1.00 95.25 88 CYS A O 1
ATOM 689 N N . ALA A 1 89 ? -9.705 -11.627 8.347 1.00 94.44 89 ALA A N 1
ATOM 690 C CA . ALA A 1 89 ? -8.546 -12.088 7.575 1.00 94.44 89 ALA A CA 1
ATOM 691 C C . ALA A 1 89 ? -7.733 -13.192 8.274 1.00 94.44 89 ALA A C 1
ATOM 693 O O . ALA A 1 89 ? -6.639 -13.530 7.823 1.00 94.44 89 ALA A O 1
ATOM 694 N N . GLY A 1 90 ? -8.226 -13.732 9.395 1.00 89.81 90 GLY A N 1
ATOM 695 C CA . GLY A 1 90 ? -7.481 -14.706 10.196 1.00 89.81 90 GLY A CA 1
ATOM 696 C C . GLY A 1 90 ? -6.195 -14.124 10.790 1.00 89.81 90 GLY A C 1
ATOM 697 O O . GLY A 1 90 ? -5.216 -14.847 10.971 1.00 89.81 90 GLY A O 1
ATOM 698 N N . TRP A 1 91 ? -6.175 -12.815 11.059 1.00 90.69 91 TRP A N 1
ATOM 699 C CA . TRP A 1 91 ? -5.004 -12.144 11.609 1.00 90.69 91 TRP A CA 1
ATOM 700 C C . TRP A 1 91 ? -4.686 -12.669 13.011 1.00 90.69 91 TRP A C 1
ATOM 702 O O . TRP A 1 91 ? -5.575 -12.875 13.839 1.00 90.69 91 TRP A O 1
ATOM 712 N N . GLN A 1 92 ? -3.397 -12.852 13.293 1.00 88.25 92 GLN A N 1
ATOM 713 C CA . GLN A 1 92 ? -2.906 -13.261 14.603 1.00 88.25 92 GLN A CA 1
ATOM 714 C C . GLN A 1 92 ? -1.685 -12.417 14.994 1.00 88.25 92 GLN A C 1
ATOM 716 O O . GLN A 1 92 ? -0.806 -12.196 14.154 1.00 88.25 92 GLN A O 1
ATOM 721 N N . PRO A 1 93 ? -1.574 -11.977 16.261 1.00 86.38 93 PRO A N 1
ATOM 722 C CA . PRO A 1 93 ? -0.413 -11.245 16.754 1.00 86.38 93 PRO A CA 1
ATOM 723 C C . PRO A 1 93 ? 0.747 -12.212 17.024 1.00 86.38 93 PRO A C 1
ATOM 725 O O . PRO A 1 93 ? 1.065 -12.519 18.171 1.00 86.38 93 PRO A O 1
ATOM 728 N N . VAL A 1 94 ? 1.370 -12.730 15.965 1.00 88.44 94 VAL A N 1
ATOM 729 C CA . VAL A 1 94 ? 2.516 -13.639 16.091 1.00 88.44 94 VAL A CA 1
ATOM 730 C C . VAL A 1 94 ? 3.752 -12.827 16.503 1.00 88.44 94 VAL A C 1
ATOM 732 O O . VAL A 1 94 ? 4.194 -11.967 15.733 1.00 88.44 94 VAL A O 1
ATOM 735 N N . PRO A 1 95 ? 4.326 -13.049 17.703 1.00 86.38 95 PRO A N 1
ATOM 736 C CA . PRO A 1 95 ? 5.514 -12.327 18.132 1.00 86.38 95 PRO A CA 1
ATOM 737 C C . PRO A 1 95 ? 6.713 -12.712 17.265 1.00 86.38 95 PRO A C 1
ATOM 739 O O . PRO A 1 95 ? 6.842 -13.849 16.807 1.00 86.38 95 PRO A O 1
ATOM 742 N N . ARG A 1 96 ? 7.626 -11.759 17.067 1.00 82.69 96 ARG A N 1
ATOM 743 C CA . ARG A 1 96 ? 8.905 -12.047 16.418 1.00 82.69 96 ARG A CA 1
ATOM 744 C C . ARG A 1 96 ? 9.689 -13.049 17.285 1.00 82.69 96 ARG A C 1
ATOM 746 O O . ARG A 1 96 ? 9.775 -12.823 18.494 1.00 82.69 96 ARG A O 1
ATOM 753 N N . PRO A 1 97 ? 10.281 -14.107 16.701 1.00 89.56 97 PRO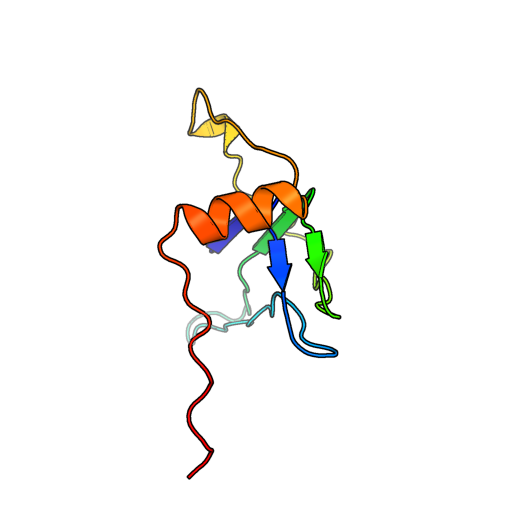 A N 1
ATOM 754 C CA . PRO A 1 97 ? 11.231 -14.951 17.417 1.00 89.56 97 PRO A CA 1
ATOM 755 C C . PRO A 1 97 ? 12.381 -14.119 18.017 1.00 89.56 97 PRO A C 1
ATOM 757 O O . PRO A 1 97 ? 12.735 -13.090 17.438 1.00 89.56 97 PRO 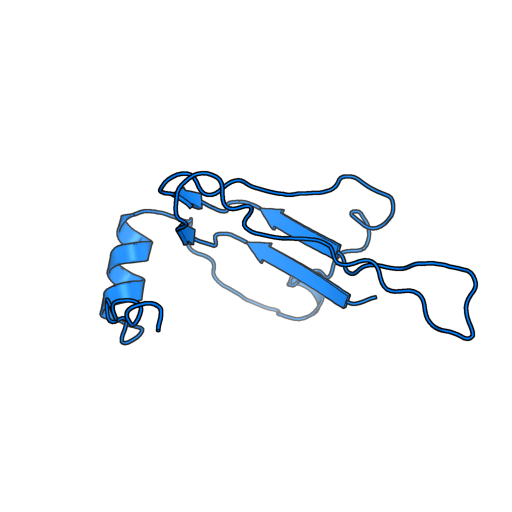A O 1
ATOM 760 N N . PRO A 1 98 ? 12.965 -14.534 19.153 1.00 90.12 98 PRO A N 1
ATOM 761 C CA . PRO A 1 98 ? 14.155 -13.880 19.682 1.00 90.12 98 PRO A CA 1
ATOM 762 C C . PRO A 1 98 ? 15.304 -13.947 18.669 1.00 90.12 98 PRO A C 1
ATOM 764 O O . PRO A 1 98 ? 15.442 -14.945 17.957 1.00 90.12 98 PRO A O 1
ATOM 767 N N . ASP A 1 99 ? 16.122 -12.895 18.617 1.00 84.88 99 ASP A N 1
ATOM 768 C CA . ASP A 1 99 ? 17.359 -12.905 17.834 1.00 84.88 99 ASP A CA 1
ATOM 769 C C . ASP A 1 99 ? 18.303 -13.974 18.431 1.00 84.88 99 ASP A C 1
ATOM 771 O O . ASP A 1 99 ? 18.437 -14.054 19.656 1.00 84.88 99 ASP A O 1
ATOM 775 N N . CYS A 1 100 ? 18.874 -14.842 17.585 1.00 68.00 100 CYS A N 1
ATOM 776 C CA . CYS A 1 100 ? 19.795 -15.906 18.007 1.00 68.00 100 CYS A CA 1
ATOM 777 C C . CYS A 1 100 ? 21.121 -15.364 18.549 1.00 68.00 100 CYS A C 1
ATOM 779 O O . CYS A 1 100 ? 21.624 -14.363 17.988 1.00 68.00 100 CYS A O 1
#

Sequence (100 aa):
SSEIVSQCNIYEGGHKKTVFKYMPEKAADREETVAGWIRSEGDAFLHGALPCLVDGPGAECVFRPEEYYDRWTMEAASPALKEVIQLCAGWQPVPRPPDC

Secondary structure (DSSP, 8-state):
--EEEEES-EEE-STT-BS-----EE-TT-S-EE--EEEEES-EEETT-B-----STTTTS---GGGT-S----PPP-HHHHHHHHHHTT----PPPPP-

Foldseek 3Di:
DAAEEAEQAEAEDAAQAEPDDWDWDDDPPDPDTDTYAYDHYLYHYPNHHDYDHDDDDCNVPHDDVVVVDVDDDDDGRDPVVVVVCCVPVVHDPDDDDDDD

Radius of gyration: 17.01 Å; chains: 1; bounding box: 40×29×41 Å

pLDDT: mean 84.34, std 9.56, range [53.16, 95.62]

Organism: Aegilops tauschii subsp. strangulata (NCBI:txid200361)